Protein AF-A0A3R7QMS9-F1 (afdb_monomer)

Foldseek 3Di:
DDDDDDPDDQFAAAQVVVLVDQLQVSLQVRVVVPHQAHQFEAEVSGNHDLQCLLPCVLVNLCSNVVSVHAQQHYEYAAQAPPDVSVVSNVLNSLVSNHAEYEYRDLDDDPPDDPVNSVVVSVVRVVRVVVSSVVSNHDYDYDDDPD

Sequence (146 aa):
MSGKGADRLSVHLFSKHLQFLNFTDMAEVTAEMGFDGVDLTARDKGHVEPERAVDDLPKAAEAIKGADLKPNMLVSGITSLSDGTSIQYLKTDDQLGFKYYRMGYFRPKKGQSMQEILFHGNDALDELEKFNRSQGQHGAYQNHAG

Mean predicted aligned error: 4.69 Å

Secondary structure (DSSP, 8-state):
-------PPP-EEEGGGGTTS-HHHHHHHHHHTT-SEEEEEBSTTSSB-GGGHHHHHHHHHHHHHHTT-EEEEEE-----S-SHHHHHHHHHHHHHT--EEE----PPPTT--HHHHHHHHHHHHHHHHHHHHHHT-EEE------

Radius of gyration: 16.79 Å; Cα contacts (8 Å, |Δi|>4): 223; chains: 1; bounding box: 40×30×63 Å

Structure (mmCIF, N/CA/C/O backbone):
data_AF-A0A3R7QMS9-F1
#
_entry.id   AF-A0A3R7QMS9-F1
#
loop_
_atom_site.group_PDB
_atom_site.id
_atom_site.type_symbol
_atom_site.label_atom_id
_atom_site.label_alt_id
_atom_site.label_comp_id
_atom_site.label_asym_id
_atom_site.label_entity_id
_atom_site.label_seq_id
_atom_site.pdbx_PDB_ins_code
_atom_site.Cartn_x
_atom_site.Cartn_y
_atom_site.Cartn_z
_atom_site.occupancy
_atom_site.B_iso_or_equiv
_atom_site.auth_seq_id
_atom_site.auth_comp_id
_atom_site.auth_asym_id
_atom_site.auth_atom_id
_atom_site.pdbx_PDB_model_num
ATOM 1 N N . MET A 1 1 ? -7.693 -6.283 37.088 1.00 43.28 1 MET A N 1
ATOM 2 C CA . MET A 1 1 ? -6.355 -6.784 36.710 1.00 43.28 1 MET A CA 1
ATOM 3 C C . MET A 1 1 ? -6.536 -7.651 35.474 1.00 43.28 1 MET A C 1
ATOM 5 O O . MET A 1 1 ? -7.054 -8.749 35.604 1.00 43.28 1 MET A O 1
ATOM 9 N N . SER A 1 2 ? -6.231 -7.127 34.286 1.00 44.09 2 SER A N 1
ATOM 10 C CA . SER A 1 2 ? -6.231 -7.900 33.037 1.00 44.09 2 SER A CA 1
ATOM 11 C C . SER A 1 2 ? -4.788 -8.292 32.750 1.00 44.09 2 SER A C 1
ATOM 13 O O . SER A 1 2 ? -3.913 -7.425 32.743 1.00 44.09 2 SER A O 1
ATOM 15 N N . GLY A 1 3 ? -4.535 -9.592 32.630 1.00 44.25 3 GLY A N 1
ATOM 16 C CA . GLY A 1 3 ? -3.202 -10.151 32.451 1.00 44.25 3 GLY A CA 1
ATOM 17 C C . GLY A 1 3 ? -2.516 -9.629 31.191 1.00 44.25 3 GLY A C 1
ATOM 18 O O . GLY A 1 3 ? -3.160 -9.354 30.182 1.00 44.25 3 GLY A O 1
ATOM 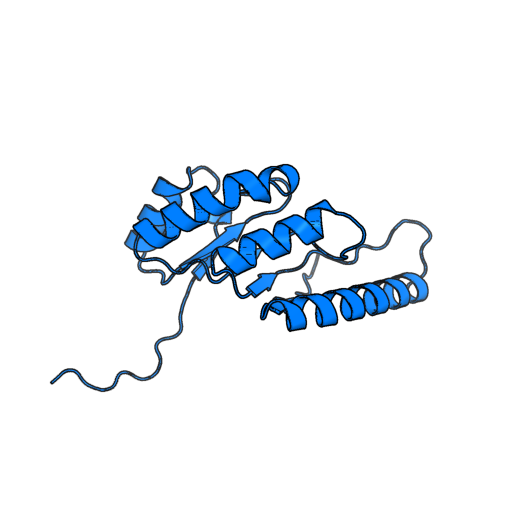19 N N . LYS A 1 4 ? -1.188 -9.516 31.270 1.00 49.12 4 LYS A N 1
ATOM 20 C CA . LYS A 1 4 ? -0.286 -9.375 30.125 1.00 49.12 4 LYS A CA 1
ATOM 21 C C . LYS A 1 4 ? -0.554 -10.526 29.145 1.00 49.12 4 LYS A C 1
ATOM 23 O O . LYS A 1 4 ? -0.082 -11.637 29.374 1.00 49.12 4 LYS A O 1
ATOM 28 N N . GLY A 1 5 ? -1.346 -10.283 28.105 1.00 52.06 5 GLY A N 1
ATOM 29 C CA . GLY A 1 5 ? -1.474 -11.205 26.982 1.00 52.06 5 GLY A CA 1
ATOM 30 C C . GLY A 1 5 ? -0.193 -11.147 26.160 1.00 52.06 5 GLY A C 1
ATOM 31 O O . GLY A 1 5 ? 0.261 -10.058 25.821 1.00 52.06 5 GLY A O 1
ATOM 32 N N . ALA A 1 6 ? 0.409 -12.300 25.883 1.00 57.00 6 ALA A N 1
ATOM 33 C CA . ALA A 1 6 ? 1.436 -12.423 24.855 1.00 57.00 6 ALA A CA 1
ATOM 34 C C . ALA A 1 6 ? 0.932 -11.791 23.543 1.00 57.00 6 ALA A C 1
ATOM 36 O O . ALA A 1 6 ? -0.261 -11.906 23.259 1.00 57.00 6 ALA A O 1
ATOM 37 N N . ASP A 1 7 ? 1.818 -11.127 22.789 1.00 69.62 7 ASP A N 1
ATOM 38 C CA . ASP A 1 7 ? 1.516 -10.456 21.515 1.00 69.62 7 ASP A CA 1
ATOM 39 C C . ASP A 1 7 ? 0.616 -11.331 20.630 1.00 69.62 7 ASP A C 1
ATOM 41 O O . ASP A 1 7 ? 1.067 -12.290 19.998 1.00 69.62 7 ASP A O 1
ATOM 45 N N . ARG A 1 8 ? -0.687 -11.029 20.615 1.00 87.12 8 ARG A N 1
ATOM 46 C CA . ARG A 1 8 ? -1.640 -11.693 19.727 1.00 87.12 8 ARG A CA 1
ATOM 47 C C . ARG A 1 8 ? -1.213 -11.374 18.298 1.00 87.12 8 ARG A C 1
ATOM 49 O O . ARG A 1 8 ? -1.033 -10.206 17.953 1.00 87.12 8 ARG A O 1
ATOM 56 N N . LEU A 1 9 ? -1.068 -12.412 17.476 1.00 91.44 9 LEU A N 1
ATOM 57 C CA . LEU A 1 9 ? -0.785 -12.256 16.053 1.00 91.44 9 LEU A CA 1
ATOM 58 C C . LEU A 1 9 ? -1.874 -11.383 15.414 1.00 91.44 9 LEU A C 1
ATOM 60 O O . LEU A 1 9 ? -3.051 -11.728 15.495 1.00 91.44 9 LEU A O 1
ATOM 64 N N . SER A 1 10 ? -1.466 -10.276 14.792 1.00 93.69 10 SER A N 1
ATOM 65 C CA . SER A 1 10 ? -2.357 -9.402 14.023 1.00 93.69 10 SER A CA 1
ATOM 66 C C . SER A 1 10 ? -2.690 -10.084 12.699 1.00 93.69 10 SER A C 1
ATOM 68 O O . SER A 1 10 ? -1.785 -10.361 11.910 1.00 93.69 10 SER A O 1
ATOM 70 N N . VAL A 1 11 ? -3.967 -10.355 12.443 1.00 96.56 11 VAL A N 1
ATOM 71 C CA . VAL A 1 11 ? -4.441 -11.033 11.231 1.00 96.56 11 VAL A CA 1
ATOM 72 C C . VAL A 1 11 ? -5.255 -10.059 10.390 1.00 96.56 11 VAL A C 1
ATOM 74 O O . VAL A 1 11 ? -6.231 -9.484 10.862 1.00 96.56 11 VAL A O 1
ATOM 77 N N . HIS A 1 12 ? -4.857 -9.882 9.132 1.00 97.69 12 HIS A N 1
ATOM 78 C CA . HIS A 1 12 ? -5.501 -8.964 8.194 1.00 97.69 12 HIS A CA 1
ATOM 79 C C . HIS A 1 12 ? -6.227 -9.745 7.095 1.00 97.69 12 HIS A C 1
ATOM 81 O O . HIS A 1 12 ? -5.669 -10.696 6.541 1.00 97.69 12 HIS A O 1
ATOM 87 N N . LEU A 1 13 ? -7.455 -9.347 6.758 1.00 98.12 13 LEU A N 1
ATOM 88 C CA . LEU A 1 13 ? -8.214 -9.979 5.681 1.00 98.12 13 LEU A CA 1
ATOM 89 C C . LEU A 1 13 ? -7.724 -9.481 4.320 1.00 98.12 13 LEU A C 1
ATOM 91 O O . LEU A 1 13 ? -7.716 -8.280 4.054 1.00 98.12 13 LEU A O 1
ATOM 95 N N . PHE A 1 14 ? -7.384 -10.406 3.422 1.00 97.94 14 PHE A N 1
ATOM 96 C CA . PHE A 1 14 ? -7.070 -10.054 2.041 1.00 97.94 14 PHE A CA 1
ATOM 97 C C . PHE A 1 14 ? -8.326 -9.590 1.303 1.00 97.94 14 PHE A C 1
ATOM 99 O O . PHE A 1 14 ? -9.223 -10.390 1.012 1.00 97.94 14 PHE A O 1
ATOM 106 N N . SER A 1 15 ? -8.378 -8.300 0.959 1.00 98.25 15 SER A N 1
ATOM 107 C CA . SER A 1 15 ? -9.633 -7.661 0.557 1.00 98.25 15 SER A CA 1
ATOM 108 C C . SER A 1 15 ? -10.234 -8.245 -0.719 1.00 98.25 15 SER A C 1
ATOM 110 O O . SER A 1 15 ? -11.439 -8.170 -0.904 1.00 98.25 15 SER A O 1
ATOM 112 N N . LYS A 1 16 ? -9.454 -8.927 -1.571 1.00 97.44 16 LYS A N 1
ATOM 113 C CA . LYS A 1 16 ? -9.959 -9.617 -2.776 1.00 97.44 16 LYS A CA 1
ATOM 114 C C . LYS A 1 16 ? -11.197 -10.486 -2.503 1.00 97.44 16 LYS A C 1
ATOM 116 O O . LYS A 1 16 ? -12.066 -10.590 -3.364 1.00 97.44 16 LYS A O 1
ATOM 121 N N . HIS A 1 17 ? -11.285 -11.111 -1.329 1.00 98.00 17 HIS A N 1
ATOM 122 C CA . HIS A 1 17 ? -12.422 -11.961 -0.962 1.00 98.00 17 HIS A CA 1
ATOM 123 C C . HIS A 1 17 ? -13.735 -11.190 -0.762 1.00 98.00 17 HIS A C 1
ATOM 125 O O . HIS A 1 17 ? -14.799 -11.799 -0.804 1.00 98.00 17 HIS A O 1
ATOM 131 N N . LEU A 1 18 ? -13.660 -9.868 -0.609 1.00 97.94 18 LEU A N 1
ATOM 132 C CA . LEU A 1 18 ? -14.781 -8.949 -0.423 1.00 97.94 18 LEU A CA 1
ATOM 133 C C . LEU A 1 18 ? -14.890 -7.912 -1.553 1.00 97.94 18 LEU A C 1
ATOM 135 O O . LEU A 1 18 ? -15.574 -6.914 -1.401 1.00 97.94 18 LEU A O 1
ATOM 139 N N . GLN A 1 19 ? -14.245 -8.126 -2.704 1.00 96.06 19 GLN A N 1
ATOM 140 C CA . GLN A 1 19 ? -14.124 -7.108 -3.766 1.00 96.06 19 GLN A CA 1
ATOM 141 C C . GLN A 1 19 ? -15.435 -6.670 -4.434 1.00 96.06 19 GLN A C 1
ATOM 143 O O . GLN A 1 19 ? -15.457 -5.712 -5.198 1.00 96.06 19 GLN A O 1
ATOM 148 N N . PHE A 1 20 ? -16.533 -7.360 -4.147 1.00 96.75 20 PHE A N 1
ATOM 149 C CA . PHE A 1 20 ? -17.872 -6.957 -4.566 1.00 96.75 20 PHE A CA 1
ATOM 150 C C . PHE A 1 20 ? -18.507 -5.904 -3.638 1.00 96.75 20 PHE A C 1
ATOM 152 O O . PHE A 1 20 ? -19.566 -5.378 -3.970 1.00 96.75 20 PHE A O 1
ATOM 159 N N . LEU A 1 21 ? -17.891 -5.616 -2.488 1.00 98.44 21 LEU A N 1
ATOM 160 C CA . LEU A 1 21 ? -18.342 -4.627 -1.514 1.00 98.44 21 LEU A CA 1
ATOM 161 C C . LEU A 1 21 ? -17.680 -3.263 -1.751 1.00 98.44 21 LEU A C 1
ATOM 163 O O . LEU A 1 21 ? -16.586 -3.164 -2.309 1.00 98.44 21 LEU A O 1
ATOM 167 N N . ASN A 1 22 ? -18.348 -2.201 -1.296 1.00 98.62 22 ASN A N 1
ATOM 168 C CA . ASN A 1 22 ? -17.740 -0.873 -1.206 1.00 98.62 22 ASN A CA 1
ATOM 169 C C . ASN A 1 22 ? -16.763 -0.805 -0.006 1.00 98.62 22 ASN A C 1
ATOM 171 O O . ASN A 1 22 ? -16.671 -1.748 0.779 1.00 98.62 22 ASN A O 1
ATOM 175 N N . PHE A 1 23 ? -16.026 0.301 0.156 1.00 98.62 23 PHE A N 1
ATOM 176 C CA . PHE A 1 23 ? -15.017 0.419 1.219 1.00 98.62 23 PHE A CA 1
ATOM 177 C C . PHE A 1 23 ? -15.582 0.300 2.638 1.00 98.62 23 PHE A C 1
ATOM 179 O O . PHE A 1 23 ? -14.951 -0.335 3.481 1.00 98.62 23 PHE A O 1
ATOM 186 N N . THR A 1 24 ? -16.747 0.895 2.893 1.00 98.69 24 THR A N 1
ATOM 187 C CA . THR A 1 24 ? -17.411 0.863 4.199 1.00 98.69 24 THR A CA 1
ATOM 188 C C . THR A 1 24 ? -17.880 -0.548 4.518 1.00 98.69 24 THR A C 1
ATOM 190 O O . THR A 1 24 ? -17.439 -1.113 5.512 1.00 98.69 24 THR A O 1
ATOM 193 N N . ASP A 1 25 ? -18.658 -1.164 3.626 1.00 98.81 25 ASP A N 1
ATOM 194 C CA . ASP A 1 25 ? -19.189 -2.516 3.827 1.00 98.81 25 ASP A CA 1
ATOM 195 C C . ASP A 1 25 ? -18.050 -3.543 3.981 1.00 98.81 25 ASP A C 1
ATOM 197 O O . ASP A 1 25 ? -18.112 -4.446 4.811 1.00 98.81 25 ASP A O 1
ATOM 201 N N . MET A 1 26 ? -16.970 -3.402 3.202 1.00 98.69 26 MET A N 1
ATOM 202 C CA . MET A 1 26 ? -15.786 -4.261 3.301 1.00 98.69 26 MET A CA 1
ATOM 203 C C . MET A 1 26 ? -15.083 -4.122 4.656 1.00 98.69 26 MET A C 1
ATOM 205 O O . MET A 1 26 ? -14.676 -5.135 5.231 1.00 98.69 26 MET A O 1
ATOM 209 N N . ALA A 1 27 ? -14.957 -2.902 5.183 1.00 98.69 27 ALA A N 1
ATOM 210 C CA . ALA A 1 27 ? -14.375 -2.660 6.498 1.00 98.69 27 ALA A CA 1
ATOM 211 C C . ALA A 1 27 ? -15.270 -3.210 7.623 1.00 98.69 27 ALA A C 1
ATOM 213 O O . ALA A 1 27 ? -14.783 -3.935 8.487 1.00 98.69 27 ALA A O 1
ATOM 214 N N . GLU A 1 28 ? -16.577 -2.952 7.577 1.00 98.69 28 GLU A N 1
ATOM 215 C CA . GLU A 1 28 ? -17.538 -3.432 8.578 1.00 98.69 28 GLU A CA 1
ATOM 216 C C . GLU A 1 28 ? -17.585 -4.963 8.643 1.00 98.69 28 GLU A C 1
ATOM 218 O O . GLU A 1 28 ? -17.427 -5.541 9.719 1.00 98.69 28 GLU A O 1
ATOM 223 N N . VAL A 1 29 ? -17.695 -5.634 7.491 1.00 98.62 29 VAL A N 1
ATOM 224 C CA . VAL A 1 29 ? -17.688 -7.105 7.417 1.00 98.62 29 VAL A CA 1
ATOM 225 C C . VAL A 1 29 ? -16.355 -7.679 7.908 1.00 98.62 29 VAL A C 1
ATOM 227 O O . VAL A 1 29 ? -16.332 -8.697 8.600 1.00 98.62 29 VAL A O 1
ATOM 230 N N . THR A 1 30 ? -15.230 -7.028 7.593 1.00 98.56 30 THR A N 1
ATOM 231 C CA . THR A 1 30 ? -13.911 -7.454 8.091 1.00 98.56 30 THR A CA 1
ATOM 232 C C . THR A 1 30 ? -13.837 -7.380 9.621 1.00 98.56 30 THR A C 1
ATOM 234 O O . THR A 1 30 ? -13.315 -8.302 10.253 1.00 98.56 30 THR A O 1
ATOM 237 N N . ALA A 1 31 ? -14.382 -6.317 10.218 1.00 98.44 31 ALA A N 1
ATOM 238 C CA . ALA A 1 31 ? -14.431 -6.140 11.666 1.00 98.44 31 ALA A CA 1
ATOM 239 C C . ALA A 1 31 ? -15.374 -7.153 12.334 1.00 98.44 31 ALA A C 1
ATOM 241 O O . ALA A 1 31 ? -15.002 -7.768 13.334 1.00 98.44 31 ALA A O 1
ATOM 242 N N . GLU A 1 32 ? -16.552 -7.402 11.752 1.00 98.38 32 GLU A N 1
ATOM 243 C CA . GLU A 1 32 ? -17.513 -8.403 12.237 1.00 98.38 32 GLU A CA 1
ATOM 244 C C . GLU A 1 32 ? -16.908 -9.817 12.267 1.00 98.38 32 GLU A C 1
ATOM 246 O O . GLU A 1 32 ? -17.125 -10.578 13.211 1.00 98.38 32 GLU A O 1
ATOM 251 N N . MET A 1 33 ? -16.078 -10.154 11.275 1.00 98.06 33 MET A N 1
ATOM 252 C CA . MET A 1 33 ? -15.341 -11.422 11.223 1.00 98.06 33 MET A CA 1
ATOM 253 C C . MET A 1 33 ? -14.210 -11.530 12.266 1.00 98.06 33 MET A C 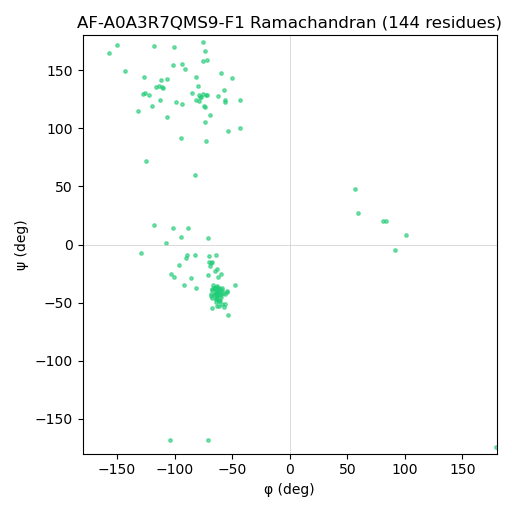1
ATOM 255 O O . MET A 1 33 ? -13.652 -12.615 12.447 1.00 98.06 33 MET A O 1
ATOM 259 N N . GLY A 1 34 ? -13.866 -10.442 12.962 1.00 97.00 34 GLY A N 1
ATOM 260 C CA . GLY A 1 34 ? -12.872 -10.423 14.039 1.00 97.00 34 GLY A CA 1
ATOM 261 C C . GLY A 1 34 ? -11.414 -10.282 13.586 1.00 97.00 34 GLY A C 1
ATOM 262 O O . GLY A 1 34 ? -10.511 -10.644 14.350 1.00 97.00 34 GLY A O 1
ATOM 263 N N . PHE A 1 35 ? -11.175 -9.785 12.366 1.00 98.00 35 PHE A N 1
ATOM 264 C CA . PHE A 1 35 ? -9.833 -9.447 11.878 1.00 98.00 35 PHE A CA 1
ATOM 265 C C . PHE A 1 35 ? -9.317 -8.138 12.490 1.00 98.00 35 PHE A C 1
ATOM 267 O O . PHE A 1 35 ? -10.086 -7.286 12.919 1.00 98.00 35 PHE A O 1
ATOM 274 N N . ASP A 1 36 ? -7.996 -7.964 12.494 1.00 97.56 36 ASP A N 1
ATOM 275 C CA . ASP A 1 36 ? -7.322 -6.778 13.041 1.00 97.56 36 ASP A CA 1
ATOM 276 C C . ASP A 1 36 ? -7.117 -5.670 11.986 1.00 97.56 36 ASP A C 1
ATOM 278 O O . ASP A 1 36 ? -6.727 -4.540 12.302 1.00 97.56 36 ASP A O 1
ATOM 282 N N . GLY A 1 37 ? -7.336 -5.991 10.708 1.00 97.75 37 GLY A N 1
ATOM 283 C CA . GLY A 1 37 ? -7.202 -5.044 9.613 1.00 97.75 37 GLY A CA 1
ATOM 284 C C . GLY A 1 37 ? -7.487 -5.629 8.237 1.00 97.75 37 GLY A C 1
ATOM 285 O O . GLY A 1 37 ? -7.877 -6.787 8.088 1.00 97.75 37 GLY A O 1
ATOM 286 N N . VAL A 1 38 ? -7.244 -4.811 7.217 1.00 98.12 38 VAL A N 1
ATOM 287 C CA . VAL A 1 38 ? -7.413 -5.174 5.807 1.00 98.12 38 VAL A CA 1
ATOM 288 C C . VAL A 1 38 ? -6.044 -5.195 5.131 1.00 98.12 38 VAL A C 1
ATOM 290 O O . VAL A 1 38 ? -5.227 -4.302 5.354 1.00 98.12 38 VAL A O 1
ATOM 293 N N . ASP A 1 39 ? -5.795 -6.219 4.318 1.00 97.88 39 ASP A N 1
ATOM 294 C CA . ASP A 1 39 ? -4.742 -6.237 3.301 1.00 97.88 39 ASP A CA 1
ATOM 295 C C . ASP A 1 39 ? -5.368 -5.795 1.971 1.00 97.88 39 ASP A C 1
ATOM 297 O O . ASP A 1 39 ? -6.006 -6.582 1.256 1.00 97.88 39 ASP A O 1
ATOM 301 N N . LEU A 1 40 ? -5.308 -4.484 1.720 1.00 98.50 40 LEU A N 1
ATOM 302 C CA . LEU A 1 40 ? -6.115 -3.820 0.700 1.00 98.50 40 LEU A CA 1
ATOM 303 C C . LEU A 1 40 ? -5.553 -4.076 -0.700 1.00 98.50 40 LEU A C 1
ATOM 305 O O . LEU A 1 40 ? -4.399 -3.785 -0.995 1.00 98.50 40 LEU A O 1
ATOM 309 N N . THR A 1 41 ? -6.389 -4.558 -1.614 1.00 98.12 41 THR A N 1
ATOM 310 C CA . THR A 1 41 ? -6.045 -4.625 -3.042 1.00 98.12 41 THR A CA 1
ATOM 311 C C . THR A 1 41 ? -6.082 -3.242 -3.690 1.00 98.12 41 THR A C 1
ATOM 313 O O . THR A 1 41 ? -7.160 -2.740 -3.998 1.00 98.12 41 THR A O 1
ATOM 316 N N . ALA A 1 42 ? -4.913 -2.667 -3.969 1.00 96.56 42 ALA A N 1
ATOM 317 C CA . ALA A 1 42 ? -4.778 -1.451 -4.765 1.00 96.56 42 ALA A CA 1
ATOM 318 C C . ALA A 1 42 ? -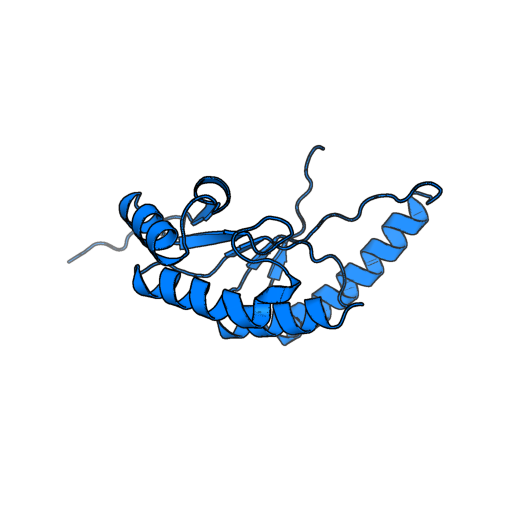3.826 -1.682 -5.957 1.00 96.56 42 ALA A C 1
ATOM 320 O O . ALA A 1 42 ? -2.666 -1.272 -5.998 1.00 96.56 42 ALA A O 1
ATOM 321 N N . ARG A 1 43 ? -4.334 -2.451 -6.914 1.00 95.38 43 ARG A N 1
ATOM 322 C CA . ARG A 1 43 ? -3.687 -2.920 -8.148 1.00 95.38 43 ARG A CA 1
ATOM 323 C C . ARG A 1 43 ? -4.775 -3.084 -9.204 1.00 95.38 43 ARG A C 1
ATOM 325 O O . ARG A 1 43 ? -5.939 -3.110 -8.823 1.00 95.38 43 ARG A O 1
ATOM 332 N N . ASP A 1 44 ? -4.401 -3.333 -10.457 1.00 94.31 44 ASP A N 1
ATOM 333 C CA . ASP A 1 44 ? -5.350 -3.605 -11.542 1.00 94.31 44 ASP A CA 1
ATOM 334 C C . ASP A 1 44 ? -6.472 -4.554 -11.107 1.00 94.31 44 ASP A C 1
ATOM 336 O O . ASP A 1 44 ? -6.213 -5.694 -10.668 1.00 94.31 44 ASP A O 1
ATOM 340 N N . LYS A 1 45 ? -7.716 -4.092 -11.275 1.00 94.44 45 LYS A N 1
ATOM 341 C CA . LYS A 1 45 ? -8.929 -4.812 -10.873 1.00 94.44 45 LYS A CA 1
ATOM 342 C C . LYS A 1 45 ? -8.890 -5.140 -9.387 1.00 94.44 45 LYS A C 1
ATOM 344 O O . LYS A 1 45 ? -9.077 -6.301 -9.012 1.00 94.44 45 LYS A O 1
ATOM 349 N N . GLY A 1 46 ? -8.557 -4.160 -8.558 1.00 96.69 46 GLY A N 1
ATOM 350 C CA . GLY A 1 46 ? -8.569 -4.219 -7.098 1.00 96.69 46 GLY A CA 1
ATOM 351 C C . GLY A 1 46 ? -9.765 -3.471 -6.514 1.00 96.69 46 GLY A C 1
ATOM 352 O O . GLY A 1 46 ? -10.685 -3.096 -7.234 1.00 96.69 46 GLY A O 1
ATOM 353 N N . HIS A 1 47 ? -9.754 -3.253 -5.198 1.00 97.88 47 HIS A N 1
ATOM 354 C CA . HIS A 1 47 ? -10.651 -2.277 -4.565 1.00 97.88 47 HIS A CA 1
ATOM 355 C C . HIS A 1 47 ? -10.314 -0.849 -4.988 1.00 97.88 47 HIS A C 1
ATOM 357 O O . HIS A 1 47 ? -11.200 -0.012 -5.121 1.00 97.88 47 HIS A O 1
ATOM 363 N N . VAL A 1 48 ? -9.025 -0.582 -5.178 1.00 97.44 48 VAL A N 1
ATOM 364 C CA . VAL A 1 48 ? -8.515 0.694 -5.663 1.00 97.44 48 VAL A CA 1
ATOM 365 C C . VAL A 1 48 ? -7.709 0.426 -6.926 1.00 97.44 48 VAL A C 1
ATOM 367 O O . VAL A 1 48 ? -6.826 -0.432 -6.943 1.00 97.44 48 VAL A O 1
ATOM 370 N N . GLU A 1 49 ? -8.011 1.149 -7.995 1.00 95.06 49 GLU A N 1
ATOM 371 C CA . GLU A 1 49 ? -7.202 1.088 -9.211 1.00 95.06 49 GLU A CA 1
ATOM 372 C C . GLU A 1 49 ? -5.956 1.982 -9.060 1.00 95.06 49 GLU A C 1
ATOM 374 O O . GLU A 1 49 ? -6.054 3.049 -8.440 1.00 95.06 49 GLU A O 1
ATOM 379 N N . PRO A 1 50 ? -4.783 1.596 -9.601 1.00 92.56 50 PRO A N 1
ATOM 380 C CA . PRO A 1 50 ? -3.544 2.363 -9.446 1.00 92.56 50 PRO A CA 1
ATOM 381 C C . PRO A 1 50 ? -3.666 3.829 -9.877 1.00 92.56 50 PRO A C 1
ATOM 383 O O . PRO A 1 50 ? -3.173 4.723 -9.194 1.00 92.56 50 PRO A O 1
ATOM 386 N N . GLU A 1 51 ? -4.374 4.095 -10.972 1.00 92.38 51 GLU A N 1
ATOM 387 C CA . GLU A 1 51 ? -4.610 5.437 -11.507 1.00 92.38 51 GLU A CA 1
ATOM 388 C C . GLU A 1 51 ? -5.544 6.292 -10.640 1.00 92.38 51 GLU A C 1
ATOM 390 O O . GLU A 1 51 ? -5.592 7.510 -10.799 1.00 92.38 51 GLU A O 1
ATOM 395 N N . ARG A 1 52 ? -6.274 5.668 -9.709 1.00 94.31 52 ARG A N 1
ATOM 396 C CA . ARG A 1 52 ? -7.166 6.328 -8.748 1.00 94.31 52 ARG A CA 1
ATOM 397 C C . ARG A 1 52 ? -6.617 6.324 -7.327 1.00 94.31 52 ARG A C 1
ATOM 399 O O . ARG A 1 52 ? -7.279 6.844 -6.433 1.00 94.31 52 ARG A O 1
ATOM 406 N N . ALA A 1 53 ? -5.420 5.780 -7.107 1.00 94.25 53 ALA A N 1
ATOM 407 C CA . ALA A 1 53 ? -4.859 5.586 -5.775 1.00 94.25 53 ALA A CA 1
ATOM 408 C C . ALA A 1 53 ? -4.828 6.876 -4.942 1.00 94.25 53 ALA A C 1
ATOM 410 O O . ALA A 1 53 ? -5.194 6.856 -3.772 1.00 94.25 53 ALA A O 1
ATOM 411 N N . VAL A 1 54 ? -4.485 8.010 -5.559 1.00 94.94 54 VAL A N 1
ATOM 412 C CA . VAL A 1 54 ? -4.430 9.318 -4.883 1.00 94.94 54 VAL A CA 1
ATOM 413 C C . VAL A 1 54 ? -5.788 9.747 -4.323 1.00 94.94 54 VAL A C 1
ATOM 415 O O . VAL A 1 54 ? -5.850 10.311 -3.234 1.00 94.94 54 VAL A O 1
ATOM 418 N N . ASP A 1 55 ? -6.871 9.448 -5.041 1.00 96.06 55 ASP A N 1
ATOM 419 C CA . ASP A 1 55 ? -8.226 9.868 -4.678 1.00 96.06 55 ASP A CA 1
ATOM 420 C C . ASP A 1 55 ? -8.956 8.836 -3.813 1.00 96.06 55 ASP A C 1
ATOM 422 O O . ASP A 1 55 ? -9.773 9.196 -2.962 1.00 96.06 55 ASP A O 1
ATOM 426 N N . ASP A 1 56 ? -8.704 7.547 -4.048 1.00 97.69 56 ASP A N 1
ATOM 427 C CA . ASP A 1 56 ? -9.504 6.458 -3.487 1.00 97.69 56 ASP A CA 1
ATOM 428 C C . ASP A 1 56 ? -8.820 5.749 -2.305 1.00 97.69 56 ASP A C 1
ATOM 430 O O . ASP A 1 56 ? -9.530 5.264 -1.421 1.00 97.69 56 ASP A O 1
ATOM 434 N N . LEU A 1 57 ? -7.480 5.766 -2.190 1.00 97.56 57 LEU A N 1
ATOM 435 C CA . LEU A 1 57 ? -6.809 5.282 -0.972 1.00 97.56 57 LEU A CA 1
ATOM 436 C C . LEU A 1 57 ? -7.229 6.060 0.283 1.00 97.56 57 LEU A C 1
ATOM 438 O O . LEU A 1 57 ? -7.483 5.399 1.293 1.00 97.56 57 LEU A O 1
ATOM 442 N N . PRO A 1 58 ? -7.355 7.408 0.276 1.00 98.12 58 PRO A N 1
ATOM 443 C CA . PRO A 1 58 ? -7.810 8.136 1.459 1.00 98.12 58 PRO A CA 1
ATOM 444 C C . PRO A 1 58 ? -9.188 7.679 1.940 1.00 98.12 58 PRO A C 1
ATOM 446 O O . PRO A 1 58 ? -9.374 7.454 3.133 1.00 98.12 58 PRO A O 1
ATOM 449 N N . LYS A 1 59 ? -10.122 7.452 1.008 1.00 98.56 59 LYS A N 1
ATOM 450 C CA . LYS A 1 59 ? -11.484 6.980 1.307 1.00 98.56 59 LYS A CA 1
ATOM 451 C C . LYS A 1 59 ? -11.472 5.564 1.877 1.00 98.56 59 LYS A C 1
ATOM 453 O O . LYS A 1 59 ? -12.159 5.282 2.854 1.00 98.56 59 LYS A O 1
ATOM 458 N N . ALA A 1 60 ? -10.672 4.674 1.289 1.00 98.31 60 ALA A N 1
ATOM 459 C CA . ALA A 1 60 ? -10.519 3.314 1.790 1.00 98.31 60 ALA A CA 1
ATOM 460 C C . ALA A 1 60 ? -9.889 3.298 3.193 1.00 98.31 60 ALA A C 1
ATOM 462 O O . ALA A 1 60 ? -10.366 2.589 4.075 1.00 98.31 60 ALA A O 1
ATOM 463 N N . ALA A 1 61 ? -8.852 4.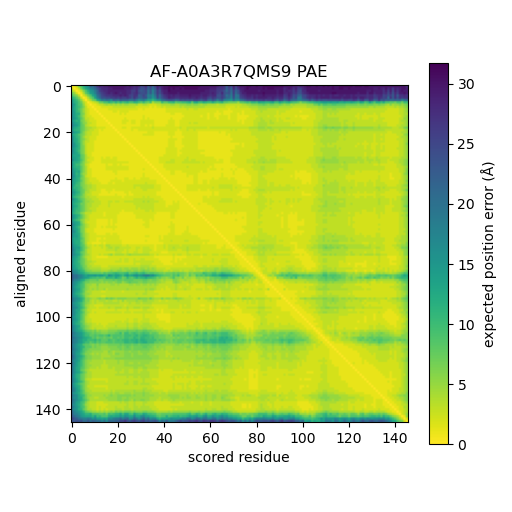106 3.429 1.00 98.38 61 ALA A N 1
ATOM 464 C CA . ALA A 1 61 ? -8.200 4.204 4.730 1.00 98.38 61 ALA A CA 1
ATOM 465 C C . ALA A 1 61 ? -9.122 4.805 5.801 1.00 98.38 61 ALA A C 1
ATOM 467 O 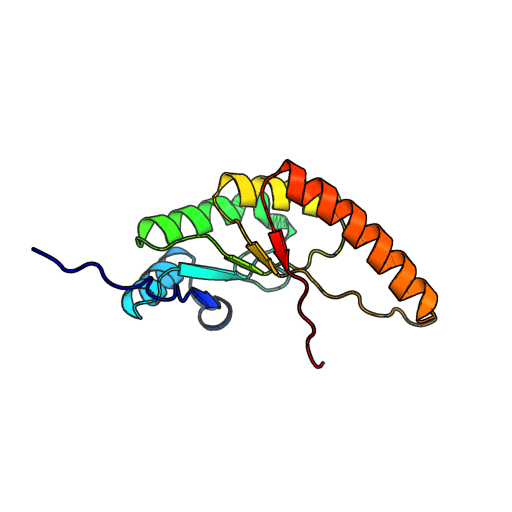O . ALA A 1 61 ? -9.084 4.358 6.946 1.00 98.38 61 ALA A O 1
ATOM 468 N N . GLU A 1 62 ? -9.950 5.789 5.444 1.00 98.50 62 GLU A N 1
ATOM 469 C CA . GLU A 1 62 ? -10.978 6.345 6.327 1.00 98.50 62 GLU A CA 1
ATOM 470 C C . GLU A 1 62 ? -12.002 5.278 6.725 1.00 98.50 62 GLU A C 1
ATOM 472 O O . GLU A 1 62 ? -12.234 5.090 7.917 1.00 98.50 62 GLU A O 1
ATOM 477 N N . ALA A 1 63 ? -12.540 4.523 5.762 1.00 98.62 63 ALA A N 1
ATOM 478 C CA . ALA A 1 63 ? -13.483 3.439 6.035 1.00 98.62 63 ALA A CA 1
ATOM 479 C C . ALA A 1 63 ? -12.877 2.351 6.939 1.00 98.62 63 ALA A C 1
ATOM 481 O O . ALA A 1 63 ? -13.493 1.947 7.924 1.00 98.62 63 ALA A O 1
ATOM 482 N N . ILE A 1 64 ? -11.638 1.928 6.655 1.00 98.62 64 ILE A N 1
ATOM 483 C CA . ILE A 1 64 ? -10.905 0.947 7.470 1.00 98.62 64 ILE A CA 1
ATOM 484 C C . ILE A 1 64 ? -10.745 1.464 8.908 1.00 98.62 64 ILE A C 1
ATOM 486 O O . ILE A 1 64 ? -11.119 0.778 9.855 1.00 98.62 64 ILE A O 1
ATOM 490 N N . LYS A 1 65 ? -10.249 2.694 9.092 1.00 98.38 65 LYS A N 1
ATOM 491 C CA . LYS A 1 65 ? -10.076 3.283 10.432 1.00 98.38 65 LYS A CA 1
ATOM 492 C C . LYS A 1 65 ? -11.411 3.481 11.155 1.00 98.38 65 LYS A C 1
ATOM 494 O O . LYS A 1 65 ? -11.473 3.294 12.365 1.00 98.38 65 LYS A O 1
ATOM 499 N N . GLY A 1 66 ? -12.466 3.848 10.428 1.00 98.38 66 GLY A N 1
ATOM 500 C CA . GLY A 1 66 ? -13.814 4.036 10.967 1.00 98.38 66 GLY A CA 1
ATOM 501 C C . GLY A 1 66 ? -14.422 2.757 11.548 1.00 98.38 66 GLY A C 1
ATOM 502 O O . GLY A 1 66 ? -15.190 2.837 12.501 1.00 98.38 66 GLY A O 1
ATOM 503 N N . ALA A 1 67 ? -14.021 1.591 11.036 1.00 98.44 67 ALA A N 1
ATOM 504 C CA . ALA A 1 67 ? -14.403 0.277 11.555 1.00 98.44 67 ALA A CA 1
ATOM 505 C C . ALA A 1 67 ? -13.461 -0.256 12.661 1.00 98.44 67 ALA A C 1
ATOM 507 O O . ALA A 1 67 ? -13.493 -1.446 12.963 1.00 98.44 67 ALA A O 1
ATOM 508 N N . ASP A 1 68 ? -12.605 0.595 13.244 1.00 97.88 68 ASP A N 1
ATOM 509 C CA . ASP A 1 68 ? -11.569 0.227 14.230 1.00 97.88 68 ASP A CA 1
ATOM 510 C C . ASP A 1 68 ? -10.542 -0.802 13.703 1.00 97.88 68 ASP A C 1
ATOM 512 O O . ASP A 1 68 ? -9.927 -1.567 14.447 1.00 97.88 68 ASP A O 1
ATOM 516 N N . LEU A 1 69 ? -10.328 -0.811 12.383 1.00 98.06 69 LEU A N 1
ATOM 517 C CA . LEU A 1 69 ? -9.364 -1.673 11.703 1.00 98.06 69 LEU A CA 1
ATOM 518 C C . LEU A 1 69 ? -8.081 -0.914 11.349 1.00 98.06 69 LEU A C 1
ATOM 520 O O . LEU A 1 69 ? -8.060 0.304 11.154 1.00 98.06 69 LEU A O 1
ATOM 524 N N . LYS A 1 70 ? -6.971 -1.649 11.216 1.00 94.31 70 LYS A N 1
ATOM 525 C CA . LYS A 1 70 ? -5.661 -1.069 10.884 1.00 94.31 70 LYS A CA 1
ATOM 526 C C . LYS A 1 70 ? -5.386 -1.098 9.372 1.00 94.31 70 LYS A C 1
ATOM 528 O O . LYS A 1 70 ? -5.268 -2.194 8.811 1.00 94.31 70 LYS A O 1
ATOM 533 N N . PRO A 1 71 ? -5.156 0.052 8.710 1.00 94.56 71 PRO A N 1
ATOM 534 C CA . PRO A 1 71 ? -4.712 0.106 7.316 1.00 94.56 71 PRO A CA 1
ATOM 535 C C . PRO A 1 71 ? -3.190 -0.083 7.224 1.00 94.56 71 PRO A C 1
ATOM 537 O O . PRO A 1 71 ? -2.471 0.800 6.786 1.00 94.56 71 PRO A O 1
ATOM 540 N N . ASN A 1 72 ? -2.672 -1.218 7.700 1.00 95.06 72 ASN A N 1
ATOM 541 C CA . ASN A 1 72 ? -1.222 -1.461 7.725 1.00 95.06 72 ASN A CA 1
ATOM 542 C C . ASN A 1 72 ? -0.684 -2.029 6.408 1.00 95.06 72 ASN A C 1
ATOM 544 O O . ASN A 1 72 ? 0.504 -1.866 6.122 1.00 95.06 72 ASN A O 1
ATOM 548 N N . MET A 1 73 ? -1.529 -2.765 5.682 1.00 96.38 73 MET A N 1
ATOM 549 C CA . MET A 1 73 ? -1.132 -3.654 4.597 1.00 96.38 73 MET A CA 1
ATOM 550 C C . MET A 1 73 ? -1.881 -3.360 3.304 1.00 96.38 73 MET A C 1
ATOM 552 O O . MET A 1 73 ? -3.066 -3.021 3.293 1.00 96.38 73 MET A O 1
ATOM 556 N N . LEU A 1 74 ? -1.145 -3.526 2.218 1.00 95.94 74 LEU A N 1
ATOM 557 C CA . LEU A 1 74 ? -1.527 -3.162 0.874 1.00 95.94 74 LEU A CA 1
ATOM 558 C C . LEU A 1 74 ? -0.991 -4.206 -0.116 1.00 95.94 74 LEU A C 1
ATOM 560 O O . LEU A 1 74 ? 0.104 -4.741 0.043 1.00 95.94 74 LEU A O 1
ATOM 564 N N . VAL A 1 75 ? -1.705 -4.415 -1.216 1.00 96.94 75 VAL A N 1
ATOM 565 C CA . VAL A 1 75 ? -1.247 -5.177 -2.377 1.00 96.94 75 VAL A CA 1
ATOM 566 C C . VAL A 1 75 ? -1.243 -4.278 -3.598 1.00 96.94 75 VAL A C 1
ATOM 568 O O . VAL A 1 75 ? -2.311 -3.857 -4.043 1.00 96.94 75 VAL A O 1
ATOM 571 N N . SER A 1 76 ? -0.069 -4.081 -4.195 1.00 95.81 76 SER A N 1
ATOM 572 C CA . SER A 1 76 ? 0.120 -3.256 -5.384 1.00 95.81 76 SER A CA 1
ATOM 573 C C . SER A 1 76 ? 0.646 -4.059 -6.580 1.00 95.81 76 SER A C 1
ATOM 575 O O . SER A 1 76 ? 0.978 -5.243 -6.487 1.00 95.81 76 SER A O 1
ATOM 577 N N . GLY A 1 77 ? 0.661 -3.414 -7.748 1.00 94.44 77 GLY A N 1
ATOM 578 C CA . GLY A 1 77 ? 1.330 -3.909 -8.955 1.00 94.44 77 GLY A CA 1
ATOM 579 C C . GLY A 1 77 ? 2.749 -3.361 -9.132 1.00 94.44 77 GLY A C 1
ATOM 580 O O . GLY A 1 77 ? 3.351 -3.587 -10.177 1.00 94.44 77 GLY A O 1
ATOM 581 N N . ILE A 1 78 ? 3.275 -2.630 -8.146 1.00 95.12 78 ILE A N 1
ATOM 582 C CA . ILE A 1 78 ? 4.480 -1.809 -8.296 1.00 95.12 78 ILE A CA 1
ATOM 583 C C . ILE A 1 78 ? 5.730 -2.690 -8.316 1.00 95.12 78 ILE A C 1
ATOM 585 O O . ILE A 1 78 ? 5.933 -3.526 -7.433 1.00 95.12 78 ILE A O 1
ATOM 589 N N . THR A 1 79 ? 6.582 -2.478 -9.318 1.00 94.00 79 THR A N 1
ATOM 590 C CA . THR A 1 79 ? 7.903 -3.120 -9.439 1.00 94.00 79 THR A CA 1
ATOM 591 C C . THR A 1 79 ? 9.036 -2.134 -9.698 1.00 94.00 79 THR A C 1
ATOM 593 O O . THR A 1 79 ? 10.186 -2.551 -9.706 1.00 94.00 79 THR A O 1
ATOM 596 N N . SER A 1 80 ? 8.736 -0.858 -9.937 1.00 93.06 80 SER A N 1
ATOM 597 C CA . SER A 1 80 ? 9.714 0.204 -10.186 1.00 93.06 80 SER A CA 1
ATOM 598 C C . SER A 1 80 ? 9.114 1.571 -9.849 1.00 93.06 80 SER A C 1
ATOM 600 O O . SER A 1 80 ? 7.898 1.709 -9.728 1.00 93.06 80 SER A O 1
ATOM 602 N N . LEU A 1 81 ? 9.968 2.589 -9.732 1.00 91.69 81 LEU A N 1
ATOM 603 C CA . LEU A 1 81 ? 9.576 3.996 -9.550 1.00 91.69 81 LEU A CA 1
ATOM 604 C C . LEU A 1 81 ? 9.667 4.800 -10.856 1.00 91.69 81 LEU A C 1
ATOM 606 O O . LEU A 1 81 ? 9.664 6.028 -10.848 1.00 91.69 81 LEU A O 1
ATOM 610 N N . SER A 1 82 ? 9.781 4.105 -11.988 1.00 84.62 82 SER A N 1
ATOM 611 C CA . SER A 1 82 ? 10.005 4.712 -13.302 1.00 84.62 82 SER A CA 1
ATOM 612 C C . SER A 1 82 ? 8.802 5.498 -13.828 1.00 84.62 82 SER A C 1
ATOM 614 O O . SER A 1 82 ? 8.959 6.298 -14.747 1.00 84.62 82 SER A O 1
ATOM 616 N N . ASP A 1 83 ? 7.607 5.263 -13.279 1.00 79.19 83 ASP A N 1
ATOM 617 C CA . ASP A 1 83 ? 6.425 6.075 -13.550 1.00 79.19 83 ASP A CA 1
ATOM 618 C C . ASP A 1 83 ? 6.078 6.975 -12.352 1.00 79.19 83 ASP A C 1
ATOM 620 O O . ASP A 1 83 ? 6.221 6.612 -11.183 1.00 79.19 83 ASP A O 1
ATOM 624 N N . GLY A 1 84 ? 5.633 8.200 -12.649 1.00 80.00 84 GLY A N 1
ATOM 625 C CA . GLY A 1 84 ? 5.254 9.166 -11.613 1.00 80.00 84 GLY A CA 1
ATOM 626 C C . GLY A 1 84 ? 4.043 8.716 -10.788 1.00 80.00 84 GLY A C 1
ATOM 627 O O . GLY A 1 84 ? 3.891 9.146 -9.644 1.00 80.00 84 GLY A O 1
ATOM 628 N N . THR A 1 85 ? 3.216 7.825 -11.341 1.00 84.12 85 THR A N 1
ATOM 629 C CA . THR A 1 85 ? 2.038 7.262 -10.674 1.00 84.12 85 THR A CA 1
ATOM 630 C C . THR A 1 85 ? 2.437 6.436 -9.456 1.00 84.12 85 THR A C 1
ATOM 632 O O . THR A 1 85 ? 1.886 6.658 -8.383 1.00 84.12 85 THR A O 1
ATOM 635 N N . SER A 1 86 ? 3.431 5.554 -9.577 1.00 86.81 86 SER A N 1
ATOM 636 C CA . SER A 1 86 ? 3.913 4.702 -8.483 1.00 86.81 86 SER A CA 1
ATOM 637 C C . SER A 1 86 ? 4.522 5.526 -7.353 1.00 86.81 86 SER A C 1
ATOM 639 O O . SER A 1 86 ? 4.282 5.240 -6.185 1.00 86.81 86 SER A O 1
ATOM 641 N N . ILE A 1 87 ? 5.251 6.600 -7.678 1.00 89.50 87 ILE A N 1
ATOM 642 C CA . ILE A 1 87 ? 5.794 7.515 -6.663 1.00 89.50 87 ILE A CA 1
ATOM 643 C C . ILE A 1 87 ? 4.662 8.203 -5.902 1.00 89.50 87 ILE A C 1
ATOM 645 O O . ILE A 1 87 ? 4.692 8.271 -4.676 1.00 89.50 87 ILE A O 1
ATOM 649 N N . GLN A 1 88 ? 3.684 8.760 -6.619 1.00 89.50 88 GLN A N 1
ATOM 650 C CA . GLN A 1 88 ? 2.600 9.494 -5.976 1.00 89.50 88 GLN A CA 1
ATOM 651 C C . GLN A 1 88 ? 1.710 8.561 -5.153 1.00 89.50 88 GLN A C 1
ATOM 653 O O . GLN A 1 88 ? 1.328 8.918 -4.043 1.00 89.50 88 GLN A O 1
ATOM 658 N N . TYR A 1 89 ? 1.458 7.358 -5.662 1.00 90.06 89 TYR A N 1
ATOM 659 C CA . TYR A 1 89 ? 0.809 6.282 -4.931 1.00 90.06 89 TYR A CA 1
ATOM 660 C C . TYR A 1 89 ? 1.536 6.026 -3.608 1.00 90.06 89 TYR A C 1
ATOM 662 O O . TYR A 1 89 ? 0.917 6.168 -2.555 1.00 90.06 89 TYR A O 1
ATOM 670 N N . LEU A 1 90 ? 2.824 5.660 -3.647 1.00 92.81 90 LEU A N 1
ATOM 671 C CA . LEU A 1 90 ? 3.582 5.265 -2.450 1.00 92.81 90 LEU A CA 1
ATOM 672 C C . LEU A 1 90 ? 3.822 6.424 -1.463 1.00 92.81 90 LEU A C 1
ATOM 674 O O . LEU A 1 90 ? 4.236 6.238 -0.328 1.00 92.81 90 LEU A O 1
ATOM 678 N N . LYS A 1 91 ? 3.612 7.670 -1.892 1.00 92.44 91 LYS A N 1
ATOM 679 C CA . LYS A 1 91 ? 3.567 8.808 -0.965 1.00 92.44 91 LYS A CA 1
ATOM 680 C C . LYS A 1 91 ? 2.207 8.930 -0.291 1.00 92.44 91 LYS A C 1
ATOM 682 O O . LYS A 1 91 ? 2.127 9.328 0.867 1.00 92.44 91 LYS A O 1
ATOM 687 N N . THR A 1 92 ? 1.133 8.656 -1.027 1.00 92.25 92 THR A N 1
ATOM 688 C CA . THR A 1 92 ? -0.230 8.716 -0.500 1.00 92.25 92 THR A CA 1
ATOM 689 C C . THR A 1 92 ? -0.472 7.607 0.519 1.00 92.25 92 THR A C 1
ATOM 691 O O . THR A 1 92 ? -1.040 7.879 1.572 1.00 92.25 92 THR A O 1
ATOM 694 N N . ASP A 1 93 ? -0.052 6.372 0.250 1.00 88.00 93 ASP A N 1
ATOM 695 C CA . ASP A 1 93 ? -0.281 5.257 1.174 1.00 88.00 93 ASP A CA 1
ATOM 696 C C . ASP A 1 93 ? 0.479 5.423 2.516 1.00 88.00 93 ASP A C 1
ATOM 698 O O . ASP A 1 93 ? -0.106 5.179 3.575 1.00 88.00 93 ASP A O 1
ATOM 702 N N . ASP A 1 94 ? 1.708 5.952 2.506 1.00 90.38 94 ASP A N 1
ATOM 703 C CA . ASP A 1 94 ? 2.500 6.273 3.702 1.00 90.38 94 ASP A CA 1
ATOM 704 C C . ASP A 1 94 ? 1.747 7.230 4.634 1.00 90.38 94 ASP A C 1
ATOM 706 O O . ASP A 1 94 ? 1.504 6.932 5.807 1.00 90.38 94 ASP A O 1
ATOM 710 N N . GLN A 1 95 ? 1.258 8.341 4.075 1.00 92.56 95 GLN A N 1
ATOM 711 C CA . GLN A 1 95 ? 0.500 9.362 4.808 1.00 92.56 95 GLN A CA 1
ATOM 712 C C . GLN A 1 95 ? -0.784 8.812 5.442 1.00 92.56 95 GLN A C 1
ATOM 714 O O . GLN A 1 95 ? -1.283 9.352 6.433 1.00 92.56 95 GLN A O 1
ATOM 719 N N . LEU A 1 96 ? -1.334 7.736 4.881 1.00 94.94 96 LEU A N 1
ATOM 720 C CA . LEU A 1 96 ? -2.563 7.107 5.351 1.00 94.94 96 LEU A CA 1
ATOM 721 C C . LEU A 1 96 ? -2.314 6.025 6.409 1.00 94.94 96 LEU A C 1
ATOM 723 O O . LEU A 1 96 ? -3.272 5.609 7.073 1.00 94.94 96 LEU A O 1
ATOM 727 N N . GLY A 1 97 ? -1.055 5.647 6.643 1.00 92.56 97 GLY A N 1
ATOM 728 C CA . GLY A 1 97 ? -0.641 4.678 7.655 1.00 92.56 97 GLY A CA 1
ATOM 729 C C . GLY A 1 97 ? -0.342 3.277 7.117 1.00 92.56 97 GLY A C 1
ATOM 730 O O . GLY A 1 97 ? -0.116 2.374 7.927 1.00 92.56 97 GLY A O 1
ATOM 731 N N . PHE A 1 98 ? -0.307 3.092 5.792 1.00 95.25 98 PHE A N 1
ATOM 732 C CA . PHE A 1 98 ? 0.120 1.834 5.183 1.00 95.25 98 PHE A CA 1
ATOM 733 C C . PHE A 1 98 ? 1.639 1.695 5.301 1.00 95.25 98 PHE A C 1
ATOM 735 O O . PHE A 1 98 ? 2.407 2.501 4.781 1.00 95.25 98 PHE A O 1
ATOM 742 N N . LYS A 1 99 ? 2.077 0.649 6.006 1.00 94.38 99 LYS A N 1
ATOM 743 C CA . LYS A 1 99 ? 3.496 0.394 6.303 1.00 94.38 99 LYS A CA 1
ATOM 744 C C . LYS A 1 99 ? 4.115 -0.655 5.396 1.00 94.38 99 LYS A C 1
ATOM 746 O O . LYS A 1 99 ? 5.330 -0.661 5.205 1.00 94.38 99 LYS A O 1
ATOM 751 N N . TYR A 1 100 ? 3.288 -1.569 4.900 1.00 96.44 100 TYR A N 1
ATOM 752 C CA . TYR A 1 100 ? 3.710 -2.708 4.103 1.00 96.44 100 TYR A CA 1
ATOM 753 C C . TYR A 1 100 ? 2.904 -2.748 2.820 1.00 96.44 100 TYR A C 1
ATOM 755 O O . TYR A 1 100 ? 1.673 -2.749 2.869 1.00 96.44 100 TYR A O 1
ATOM 763 N N . TYR A 1 101 ? 3.591 -2.869 1.690 1.00 96.81 101 TYR A N 1
ATOM 764 C CA . TYR A 1 101 ? 2.943 -3.165 0.423 1.00 96.81 101 TYR A CA 1
ATOM 765 C C . TYR A 1 101 ? 3.563 -4.392 -0.220 1.00 96.81 101 TYR A C 1
ATOM 767 O O . TYR A 1 101 ? 4.781 -4.503 -0.358 1.00 96.81 101 TYR A O 1
ATOM 775 N N . ARG A 1 102 ? 2.724 -5.332 -0.645 1.00 96.62 102 ARG A N 1
ATOM 776 C CA . ARG A 1 102 ? 3.161 -6.401 -1.530 1.00 96.62 102 ARG A CA 1
ATOM 777 C C . ARG A 1 102 ? 3.382 -5.827 -2.922 1.00 96.62 102 ARG A C 1
ATOM 779 O O . ARG A 1 102 ? 2.486 -5.195 -3.474 1.00 96.62 102 ARG A O 1
ATOM 786 N N . MET A 1 103 ? 4.556 -6.100 -3.474 1.00 95.88 103 MET A N 1
ATOM 787 C CA . MET A 1 103 ? 4.965 -5.676 -4.808 1.00 95.88 103 MET A CA 1
ATOM 788 C C . MET A 1 103 ? 4.274 -6.471 -5.923 1.00 95.88 103 MET A C 1
ATOM 790 O O . MET A 1 103 ? 3.722 -7.554 -5.706 1.00 95.88 103 MET A O 1
ATOM 794 N N . GLY A 1 104 ? 4.390 -5.950 -7.145 1.00 94.00 104 GLY A N 1
ATOM 795 C CA . GLY A 1 104 ? 4.126 -6.701 -8.365 1.00 94.00 104 GLY A CA 1
ATOM 796 C C . GLY A 1 104 ? 5.200 -7.757 -8.661 1.00 94.00 104 GLY A C 1
ATOM 797 O O . GLY A 1 104 ? 6.065 -8.071 -7.843 1.00 94.00 104 GLY A O 1
ATOM 798 N N . TYR A 1 105 ? 5.153 -8.306 -9.875 1.00 92.12 105 TYR A N 1
ATOM 799 C CA . TYR A 1 105 ? 6.058 -9.370 -10.312 1.00 92.12 105 TYR A CA 1
ATOM 800 C C . TYR A 1 105 ? 6.952 -8.908 -11.460 1.00 92.12 105 TYR A C 1
ATOM 802 O O . TYR A 1 105 ? 6.460 -8.366 -12.451 1.00 92.12 105 TYR A O 1
ATOM 810 N N . PHE A 1 106 ? 8.243 -9.231 -11.386 1.00 90.62 106 PHE A N 1
ATOM 811 C CA . PHE A 1 106 ? 9.177 -9.081 -12.502 1.00 90.62 106 PHE A CA 1
ATOM 812 C C . PHE A 1 106 ? 8.892 -10.156 -13.560 1.00 90.62 106 PHE A C 1
ATOM 814 O O . PHE A 1 106 ? 9.408 -11.272 -13.503 1.00 90.62 106 PHE A O 1
ATOM 821 N N . ARG A 1 107 ? 7.993 -9.849 -14.503 1.00 86.44 107 ARG A N 1
ATOM 822 C CA . ARG A 1 107 ? 7.577 -10.795 -15.548 1.00 86.44 107 ARG A CA 1
ATOM 823 C C . ARG A 1 107 ? 8.549 -10.768 -16.736 1.00 86.44 107 ARG A C 1
ATOM 825 O O . ARG A 1 107 ? 8.796 -9.686 -17.271 1.00 86.44 107 ARG A O 1
ATOM 832 N N . PRO A 1 108 ? 9.032 -11.933 -17.210 1.00 86.25 108 PRO A N 1
ATOM 833 C CA . PRO A 1 108 ? 9.808 -12.019 -18.442 1.00 86.25 108 PRO A CA 1
ATOM 834 C C . PRO A 1 108 ? 9.025 -11.457 -19.633 1.00 86.25 108 PRO A C 1
ATOM 836 O O . PRO A 1 108 ? 7.867 -11.828 -19.844 1.00 86.25 108 PRO A O 1
ATOM 839 N N . LYS A 1 109 ? 9.656 -10.614 -20.455 1.00 87.44 109 LYS A N 1
ATOM 840 C CA . LYS A 1 109 ? 9.127 -10.268 -21.782 1.00 87.44 109 LYS A CA 1
ATOM 841 C C . LYS A 1 109 ? 9.690 -11.227 -22.826 1.00 87.44 109 LYS A C 1
ATOM 843 O O . LYS A 1 109 ? 10.801 -11.740 -22.697 1.00 87.44 109 LYS A O 1
ATOM 848 N N . LYS A 1 110 ? 8.922 -11.469 -23.892 1.00 90.00 110 LYS A N 1
ATOM 849 C CA . LYS A 1 110 ? 9.365 -12.319 -25.005 1.00 90.00 110 LYS A CA 1
ATOM 850 C C . LYS A 1 110 ? 10.683 -11.778 -25.569 1.00 90.00 110 LYS A C 1
ATOM 852 O O . LYS A 1 110 ? 10.739 -10.626 -25.984 1.00 90.00 110 LYS A O 1
ATOM 857 N N . GLY A 1 111 ? 11.706 -12.629 -25.604 1.00 90.69 111 GLY A N 1
ATOM 858 C CA . GLY A 1 111 ? 13.034 -12.279 -26.114 1.00 90.69 111 GLY A CA 1
ATOM 859 C C . GLY A 1 111 ? 14.017 -11.744 -25.070 1.00 90.69 111 GLY A C 1
ATOM 860 O O . GLY A 1 111 ? 15.174 -11.569 -25.425 1.00 90.69 111 GLY A O 1
ATOM 861 N N . GLN A 1 112 ? 13.609 -11.535 -23.811 1.00 92.62 112 GLN A N 1
ATOM 862 C CA . GLN A 1 112 ? 14.553 -11.218 -22.733 1.00 92.62 112 GLN A CA 1
ATOM 863 C C . GLN A 1 112 ? 15.251 -12.479 -22.215 1.00 92.62 112 GLN A C 1
ATOM 865 O O . GLN A 1 112 ? 14.617 -13.508 -21.966 1.00 92.62 112 GLN A O 1
ATOM 870 N N . SER A 1 113 ? 16.559 -12.371 -22.013 1.00 93.62 113 SER A N 1
ATOM 871 C CA . SER A 1 113 ? 17.364 -13.331 -21.268 1.00 93.62 113 SER A CA 1
ATOM 872 C C . SER A 1 113 ? 17.074 -13.254 -19.766 1.00 93.62 113 SER A C 1
ATOM 874 O O . SER A 1 113 ? 16.606 -12.242 -19.240 1.00 93.62 113 SER A O 1
ATOM 876 N N . MET A 1 114 ? 17.396 -14.329 -19.043 1.00 90.81 114 MET A N 1
ATOM 877 C CA . MET A 1 114 ? 17.265 -14.346 -17.582 1.00 90.81 114 MET A CA 1
ATOM 878 C C . MET A 1 114 ? 18.182 -13.308 -16.922 1.00 90.81 114 MET A C 1
ATOM 880 O O . MET A 1 114 ? 17.812 -12.688 -15.931 1.00 90.81 114 MET A O 1
ATOM 884 N N . GLN A 1 115 ? 19.367 -13.094 -17.493 1.00 93.94 115 GLN A N 1
ATOM 885 C CA . GLN A 1 115 ? 20.348 -12.127 -17.015 1.00 93.94 115 GLN A CA 1
ATOM 886 C C . GLN A 1 115 ? 19.808 -10.697 -17.086 1.00 93.94 115 GLN A C 1
ATOM 888 O O . GLN A 1 115 ? 19.957 -9.954 -16.121 1.00 93.94 115 GLN A O 1
ATOM 893 N N . GLU A 1 116 ? 19.136 -10.327 -18.179 1.00 92.25 116 GLU A N 1
ATOM 894 C CA . GLU A 1 116 ? 18.507 -9.007 -18.311 1.00 92.25 116 GLU A CA 1
ATOM 895 C C . GLU A 1 116 ? 17.398 -8.808 -17.274 1.00 92.25 116 GLU A C 1
ATOM 897 O O . GLU A 1 116 ? 17.315 -7.751 -16.655 1.00 92.25 116 GLU A O 1
ATOM 902 N N . ILE A 1 117 ? 16.574 -9.831 -17.027 1.00 90.88 117 ILE A N 1
ATOM 903 C CA . ILE A 1 117 ? 15.499 -9.761 -16.023 1.00 90.88 117 ILE A CA 1
ATOM 904 C C . ILE A 1 117 ? 16.079 -9.560 -14.620 1.00 90.88 117 ILE A C 1
ATOM 906 O O . ILE A 1 117 ? 15.585 -8.719 -13.872 1.00 90.88 117 ILE A O 1
ATOM 910 N N . LEU A 1 118 ? 17.136 -10.301 -14.271 1.00 92.94 118 LEU A N 1
ATOM 911 C CA . LEU A 1 118 ? 17.813 -10.167 -12.980 1.00 92.94 118 LEU A CA 1
ATOM 912 C C . LEU A 1 118 ? 18.485 -8.801 -12.824 1.00 92.94 118 LEU A C 1
ATOM 914 O O . LEU A 1 118 ? 18.389 -8.202 -11.758 1.00 92.94 118 LEU A O 1
ATOM 918 N N . PHE A 1 119 ? 19.132 -8.299 -13.878 1.00 93.50 119 PHE A N 1
ATOM 919 C CA . PHE A 1 119 ? 19.763 -6.982 -13.870 1.00 93.50 119 PHE A CA 1
ATOM 920 C C . PHE A 1 119 ? 18.727 -5.878 -13.622 1.00 93.50 119 PHE A C 1
ATOM 922 O O . PHE A 1 119 ? 18.840 -5.136 -12.652 1.00 93.50 119 PHE A O 1
ATOM 929 N N . HIS A 1 120 ? 17.654 -5.845 -14.417 1.00 90.94 120 HIS A N 1
ATOM 930 C CA . HIS A 1 120 ? 16.581 -4.865 -14.242 1.00 90.94 120 HIS A CA 1
ATOM 931 C C . HIS A 1 120 ? 15.862 -4.993 -12.895 1.00 90.94 120 HIS A C 1
ATOM 933 O O . HIS A 1 120 ? 15.484 -3.985 -12.303 1.00 90.94 120 HIS A O 1
ATOM 939 N N . GLY A 1 121 ? 15.659 -6.221 -12.409 1.00 93.38 121 GLY A N 1
ATOM 940 C CA . GLY A 1 121 ? 15.063 -6.460 -11.098 1.00 93.38 121 GLY A CA 1
ATOM 941 C C . GLY A 1 121 ? 15.927 -5.914 -9.963 1.00 93.38 121 GLY A C 1
ATOM 942 O O . GLY A 1 121 ? 15.398 -5.267 -9.064 1.00 93.38 121 GLY A O 1
ATOM 943 N N . ASN A 1 122 ? 17.245 -6.122 -10.022 1.00 94.94 122 ASN A N 1
ATOM 944 C CA . ASN A 1 122 ? 18.176 -5.599 -9.023 1.00 94.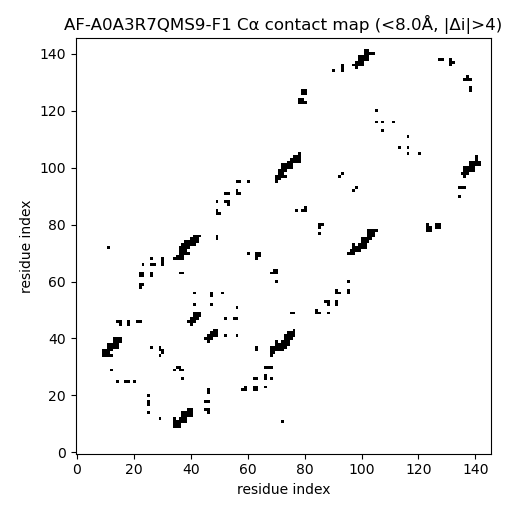94 122 ASN A CA 1
ATOM 945 C C . ASN A 1 122 ? 18.181 -4.067 -8.992 1.00 94.94 122 ASN A C 1
ATOM 947 O O . ASN A 1 122 ? 18.067 -3.499 -7.908 1.00 94.94 122 ASN A O 1
ATOM 951 N N . ASP A 1 123 ? 18.252 -3.413 -10.154 1.00 94.62 123 ASP A N 1
ATOM 952 C CA . ASP A 1 123 ? 18.230 -1.946 -10.238 1.00 94.62 123 ASP A CA 1
ATOM 953 C C . ASP A 1 123 ? 16.929 -1.379 -9.655 1.00 94.62 123 ASP A C 1
ATOM 955 O O . ASP A 1 123 ? 16.945 -0.484 -8.810 1.00 94.62 123 ASP A O 1
ATOM 959 N N . ALA A 1 124 ? 15.786 -1.950 -10.043 1.00 94.69 124 ALA A N 1
ATOM 960 C CA . ALA A 1 124 ? 14.490 -1.491 -9.559 1.00 94.69 124 ALA A CA 1
ATOM 961 C C . ALA A 1 124 ? 14.306 -1.718 -8.048 1.00 94.69 124 ALA A C 1
ATOM 963 O O . ALA A 1 124 ? 13.721 -0.879 -7.361 1.00 94.69 124 ALA A O 1
ATOM 964 N N . LEU A 1 125 ? 14.810 -2.836 -7.514 1.00 96.06 125 LEU A N 1
ATOM 965 C CA . LEU A 1 125 ? 14.786 -3.111 -6.077 1.00 96.06 125 LEU A CA 1
ATOM 966 C C . LEU A 1 125 ? 15.687 -2.150 -5.294 1.00 96.06 125 LEU A C 1
ATOM 968 O O . LEU A 1 125 ? 15.279 -1.716 -4.221 1.00 96.06 125 LEU A O 1
ATOM 972 N N . ASP A 1 126 ? 16.863 -1.790 -5.812 1.00 96.38 126 ASP A N 1
ATOM 973 C CA . ASP A 1 126 ? 17.761 -0.814 -5.178 1.00 96.38 126 ASP A CA 1
ATOM 974 C C . ASP A 1 126 ? 17.124 0.586 -5.106 1.00 96.38 126 ASP A C 1
ATOM 976 O O . ASP A 1 126 ? 17.176 1.255 -4.071 1.00 96.38 126 ASP A O 1
ATOM 980 N N . GLU A 1 127 ? 16.444 1.019 -6.171 1.00 95.94 127 GLU A N 1
ATOM 981 C CA . GLU A 1 127 ? 15.688 2.277 -6.170 1.00 95.94 127 GLU A CA 1
ATOM 982 C C . GLU A 1 127 ? 14.523 2.258 -5.171 1.00 95.94 127 GLU A C 1
ATOM 984 O O . GLU A 1 127 ? 14.358 3.194 -4.380 1.00 95.94 127 GLU A O 1
ATOM 989 N N . LEU A 1 128 ? 13.729 1.182 -5.176 1.00 96.00 128 LEU A N 1
ATOM 990 C CA . LEU A 1 128 ? 12.603 1.016 -4.257 1.00 96.00 128 LEU A CA 1
ATOM 991 C C . LEU A 1 128 ? 13.060 0.937 -2.801 1.00 96.00 128 LEU A C 1
ATOM 993 O O . LEU A 1 128 ? 12.406 1.508 -1.937 1.00 96.00 128 LEU A O 1
ATOM 997 N N . GLU A 1 129 ? 14.180 0.274 -2.514 1.00 96.38 129 GLU A N 1
ATOM 998 C CA . GLU A 1 129 ? 14.776 0.212 -1.177 1.00 96.38 129 GLU A CA 1
ATOM 999 C C . GLU A 1 129 ? 15.060 1.617 -0.643 1.00 96.38 129 GLU A C 1
ATOM 1001 O O . GLU A 1 129 ? 14.573 1.989 0.427 1.00 96.38 129 GLU A O 1
ATOM 1006 N N . LYS A 1 130 ? 15.788 2.427 -1.420 1.00 96.38 13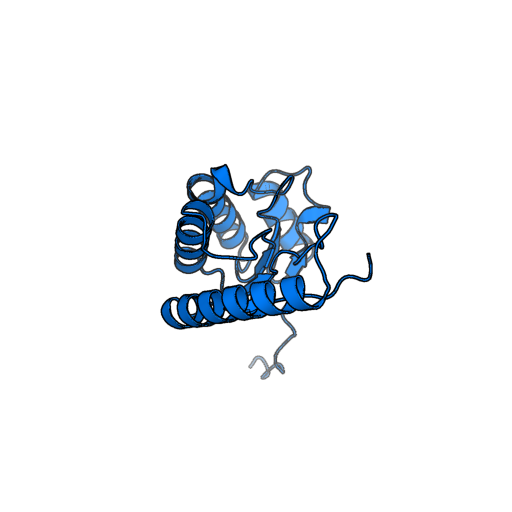0 LYS A N 1
ATOM 1007 C CA . LYS A 1 130 ? 16.152 3.798 -1.041 1.00 96.38 130 LYS A CA 1
ATOM 1008 C C . LYS A 1 130 ? 14.919 4.664 -0.817 1.00 96.38 130 LYS A C 1
ATOM 1010 O O . LYS A 1 130 ? 14.857 5.415 0.159 1.00 96.38 130 LYS A O 1
ATOM 1015 N N . PHE A 1 131 ? 13.930 4.545 -1.701 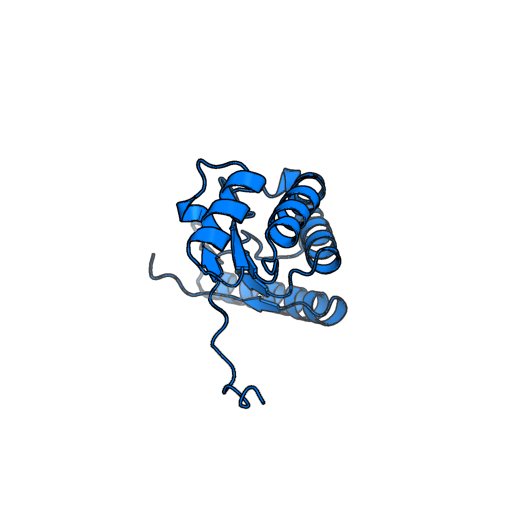1.00 95.00 131 PHE A N 1
ATOM 1016 C CA . PHE A 1 131 ? 12.665 5.255 -1.566 1.00 95.00 131 PHE A CA 1
ATOM 1017 C C . PHE A 1 131 ? 11.913 4.829 -0.301 1.00 95.00 131 PHE A C 1
ATOM 1019 O O . PHE A 1 131 ? 11.599 5.679 0.532 1.00 95.00 131 PHE A O 1
ATOM 1026 N N . ASN A 1 132 ? 11.704 3.527 -0.110 1.00 95.25 132 ASN A N 1
ATOM 1027 C CA . ASN A 1 132 ? 11.015 2.955 1.045 1.00 95.25 132 ASN A CA 1
ATOM 1028 C C . ASN A 1 132 ? 11.681 3.376 2.359 1.00 95.25 132 ASN A C 1
ATOM 1030 O O . ASN A 1 132 ? 10.999 3.805 3.287 1.00 95.25 132 ASN A O 1
ATOM 1034 N N . ARG A 1 133 ? 13.019 3.364 2.417 1.00 94.75 133 ARG A N 1
ATOM 1035 C CA . ARG A 1 133 ? 13.793 3.856 3.564 1.00 94.75 133 ARG A CA 1
ATOM 1036 C C . ARG A 1 133 ? 13.516 5.329 3.864 1.00 94.75 133 ARG A C 1
ATOM 1038 O O . ARG A 1 133 ? 13.450 5.700 5.031 1.00 94.75 133 ARG A O 1
ATOM 1045 N N . SER A 1 134 ? 13.358 6.162 2.834 1.00 91.94 134 SER A N 1
ATOM 1046 C CA . SER A 1 134 ? 13.057 7.590 3.000 1.00 91.94 134 SER A CA 1
ATOM 1047 C C . SER A 1 134 ? 11.633 7.866 3.495 1.00 91.94 134 SER A C 1
ATOM 1049 O O . SER A 1 134 ? 11.416 8.901 4.118 1.00 91.94 134 SER A O 1
ATOM 1051 N N . GLN A 1 135 ? 10.685 6.962 3.216 1.00 88.62 135 GLN A N 1
ATOM 1052 C CA . GLN A 1 135 ? 9.286 7.075 3.646 1.00 88.62 135 GLN A CA 1
ATOM 1053 C C . GLN A 1 135 ? 8.999 6.284 4.938 1.00 88.62 135 GLN A C 1
ATOM 1055 O O . GLN A 1 135 ? 8.027 6.551 5.621 1.00 88.62 135 GLN A O 1
ATOM 1060 N N . GLY A 1 136 ? 9.856 5.334 5.331 1.00 89.31 136 GLY A N 1
ATOM 1061 C CA . GLY A 1 136 ? 9.602 4.444 6.474 1.00 89.31 136 GLY A CA 1
ATOM 1062 C C . GLY A 1 136 ? 8.674 3.263 6.151 1.00 89.31 136 GLY A C 1
ATOM 1063 O O . GLY A 1 136 ? 8.114 2.646 7.060 1.00 89.31 136 GLY A O 1
ATOM 1064 N N . GLN A 1 137 ? 8.537 2.930 4.868 1.00 93.88 137 GLN A N 1
ATOM 1065 C CA . GLN A 1 137 ? 7.704 1.838 4.368 1.00 93.88 137 GLN A CA 1
ATOM 1066 C C . GLN A 1 137 ? 8.519 0.587 4.030 1.00 93.88 137 GLN A C 1
ATOM 1068 O O . GLN A 1 137 ? 9.747 0.612 3.969 1.00 93.88 137 GLN A O 1
ATOM 1073 N N . HIS A 1 138 ? 7.822 -0.519 3.771 1.00 95.75 138 HIS A N 1
ATOM 1074 C CA . HIS A 1 138 ? 8.423 -1.786 3.367 1.00 95.75 138 HIS A CA 1
ATOM 1075 C C . HIS A 1 138 ? 7.708 -2.370 2.144 1.00 95.75 138 HIS A C 1
ATOM 1077 O O . HIS A 1 138 ? 6.555 -2.801 2.227 1.00 95.75 138 HIS A O 1
ATOM 1083 N N . GLY A 1 139 ? 8.425 -2.451 1.023 1.00 95.81 139 GLY A N 1
ATOM 1084 C CA . GLY A 1 139 ? 8.024 -3.257 -0.127 1.00 95.81 139 GLY A CA 1
ATOM 1085 C C . GLY A 1 139 ? 8.336 -4.736 0.108 1.00 95.81 139 GLY A C 1
ATOM 1086 O O . GLY A 1 139 ? 9.481 -5.103 0.370 1.00 95.81 139 GLY A O 1
ATOM 1087 N N . ALA A 1 140 ? 7.324 -5.592 0.012 1.00 95.31 140 ALA A N 1
ATOM 1088 C CA . ALA A 1 140 ? 7.443 -7.035 0.169 1.00 95.31 140 ALA A CA 1
ATOM 1089 C C . ALA A 1 140 ? 7.317 -7.729 -1.191 1.00 95.31 140 ALA A C 1
ATOM 1091 O O . ALA A 1 140 ? 6.233 -7.802 -1.777 1.00 95.31 140 ALA A O 1
ATOM 1092 N N . TYR A 1 141 ? 8.425 -8.274 -1.687 1.00 94.12 141 TYR A N 1
ATOM 1093 C CA . TYR A 1 141 ? 8.402 -9.138 -2.861 1.00 94.12 141 TYR A CA 1
ATOM 1094 C C . TYR A 1 141 ? 7.993 -10.560 -2.463 1.00 94.12 141 TYR A C 1
ATOM 1096 O O . TYR A 1 141 ? 8.618 -11.184 -1.607 1.00 94.12 141 TYR A O 1
ATOM 1104 N N . GLN A 1 142 ? 6.945 -11.082 -3.098 1.00 89.44 142 GLN A N 1
ATOM 1105 C CA . GLN A 1 142 ? 6.471 -12.451 -2.905 1.00 89.44 142 GLN A CA 1
ATOM 1106 C C . GLN A 1 142 ? 6.752 -13.267 -4.169 1.00 89.44 142 GLN A C 1
ATOM 1108 O O . GLN A 1 142 ? 6.410 -12.846 -5.271 1.00 89.44 142 GLN A O 1
ATOM 1113 N N . ASN A 1 143 ? 7.284 -14.479 -4.020 1.00 83.56 143 ASN A N 1
ATOM 1114 C CA . ASN A 1 143 ? 7.261 -15.468 -5.091 1.00 83.56 143 ASN A CA 1
ATOM 1115 C C . ASN A 1 143 ? 5.872 -16.132 -5.163 1.00 83.56 143 ASN A C 1
ATOM 1117 O O . ASN A 1 143 ? 5.341 -16.618 -4.168 1.00 83.56 143 ASN A O 1
ATOM 1121 N N . HIS A 1 144 ? 5.267 -16.156 -6.348 1.00 74.81 144 HIS A N 1
ATOM 1122 C CA . HIS A 1 144 ? 4.054 -16.933 -6.616 1.00 74.81 144 HIS A CA 1
ATOM 1123 C C . HIS A 1 144 ? 4.408 -18.057 -7.584 1.00 74.81 144 HIS A C 1
ATOM 1125 O O . HIS A 1 144 ? 5.188 -17.836 -8.508 1.00 74.81 144 HIS A O 1
ATOM 1131 N N . ALA A 1 145 ? 3.833 -19.246 -7.402 1.00 66.38 145 ALA A N 1
ATOM 1132 C CA . ALA A 1 145 ? 4.163 -20.423 -8.210 1.00 66.38 145 ALA A CA 1
ATOM 1133 C C . ALA A 1 145 ? 3.665 -20.362 -9.672 1.00 66.38 145 ALA A C 1
ATOM 1135 O O . ALA A 1 145 ? 3.853 -21.325 -10.404 1.00 66.38 145 ALA A O 1
ATOM 1136 N N . GLY A 1 146 ? 3.096 -19.232 -10.110 1.00 52.69 146 GLY A N 1
ATOM 1137 C CA . GLY A 1 146 ? 2.350 -19.142 -11.368 1.00 52.69 146 GLY A CA 1
ATOM 1138 C C . GLY A 1 146 ? 1.025 -19.861 -11.243 1.00 52.69 146 GLY A C 1
ATOM 1139 O O . GLY A 1 146 ? 0.980 -21.065 -11.556 1.00 52.69 146 GLY A O 1
#

Solvent-accessible surface area (backbone atoms only — not co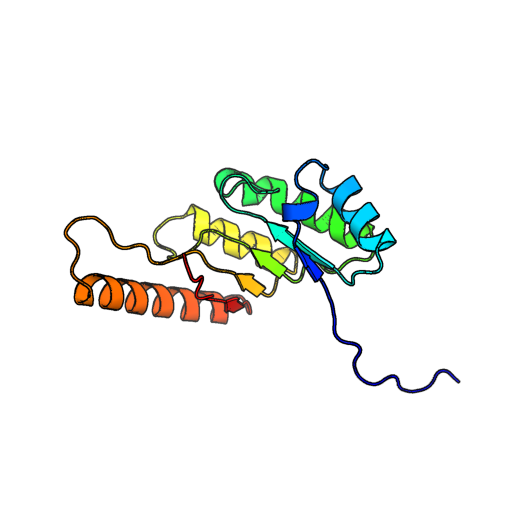mparable to full-atom values): 8229 Å² total; per-residue (Å²): 139,82,76,88,71,73,87,74,82,81,46,56,44,61,36,72,85,42,59,91,48,57,52,53,60,39,22,47,54,42,39,74,73,67,41,52,20,42,30,38,32,39,16,86,92,41,79,28,41,60,94,42,29,75,73,44,46,59,55,39,40,48,26,24,47,72,44,77,25,40,45,40,36,33,35,34,63,52,65,50,71,89,44,72,61,51,48,51,35,62,52,46,42,45,80,65,52,31,41,36,32,34,37,30,75,94,72,86,55,94,89,62,53,72,68,57,52,50,51,55,49,52,55,28,49,55,54,47,48,57,50,25,64,75,70,69,40,43,80,40,79,71,91,71,95,122

pLDDT: mean 91.86, std 10.98, range [43.28, 98.81]

Nearest PDB structures (foldseek):
  5zjm-assembly1_B  TM=5.606E-01  e=1.251E-01  Fusobacterium nucleatum subsp. nucleatum ATCC 25586
  8u92-assembly1_B  TM=4.223E-01  e=8.113E-02  Klebsiella aerogenes KCTC 2190
  5zka-assembly1_B  TM=5.413E-01  e=4.311E-01  Fusobacterium nucleatum subsp. nucleatum ATCC 25586
  5lky-assembly1_B  TM=4.717E-01  e=4.052E-01  Staphylococcus aureus subsp. aureus NCTC 8325
  3s5o-assembly1_A  TM=4.152E-01  e=8.001E-01  Homo sapiens